Protein AF-A0A842UI16-F1 (afdb_monomer_lite)

pLDDT: mean 78.1, std 12.34, range [39.25, 95.81]

Foldseek 3Di:
DVVVVVVVVVVVVVVVVVVVVVVVVVVVVVVVVVVVLVVQQLVLLQVVFVVVQVVQQVQVVVAAPDKDKDAHDCAGPVRFHWDWDDDQFWIWIGGPVPRDIHIDGHPGRFEDEDADDDDDDAQGWYWYDDPRMIMIHHD

Secondary structure (DSSP, 8-state):
-HHHHHHHHHHHHHHHHHHHHHHHHHHHHHHHHHHHHHHHHHHHHHHHHHHHHHHHHHHHHH-TT-EEEEEPPSSBGGGB--EEEE-SSEEEEEETTTTEEEEEE-S-S-EEE-SS-----TT-EEEEEETTEEEEEE-

Structure (mmCIF, N/CA/C/O backbone):
data_AF-A0A842UI16-F1
#
_entry.id   AF-A0A842UI16-F1
#
loop_
_atom_site.group_PDB
_atom_site.id
_atom_site.type_symbol
_atom_site.label_atom_id
_atom_site.label_alt_id
_atom_site.label_comp_id
_atom_site.label_asym_id
_atom_site.label_entity_id
_atom_site.label_seq_id
_atom_site.pdbx_PDB_ins_code
_atom_site.Cartn_x
_atom_site.Cartn_y
_atom_site.Cartn_z
_atom_site.occupancy
_atom_site.B_iso_or_equiv
_atom_site.auth_seq_id
_atom_site.auth_comp_id
_atom_site.auth_asym_id
_atom_site.auth_atom_id
_atom_site.pdbx_PDB_model_num
ATOM 1 N N . MET A 1 1 ? -33.325 -3.379 60.510 1.00 57.44 1 MET A N 1
ATOM 2 C CA . MET A 1 1 ? -33.848 -3.012 59.174 1.00 57.44 1 MET A CA 1
ATOM 3 C C . MET A 1 1 ? -33.033 -1.901 58.505 1.00 57.44 1 MET A C 1
ATOM 5 O O . MET A 1 1 ? -32.579 -2.130 57.396 1.00 57.44 1 MET A O 1
ATOM 9 N N . LEU A 1 2 ? -32.716 -0.786 59.182 1.00 62.62 2 LEU A N 1
ATOM 10 C CA . LEU A 1 2 ? -31.912 0.329 58.626 1.00 62.62 2 LEU A CA 1
ATOM 11 C C . LEU A 1 2 ? -30.548 -0.051 57.998 1.00 62.62 2 LEU A C 1
ATOM 13 O O . LEU A 1 2 ? -30.158 0.523 56.991 1.00 62.62 2 LEU A O 1
ATOM 17 N N . ARG A 1 3 ? -29.829 -1.048 58.540 1.00 69.69 3 ARG A N 1
ATOM 18 C CA . ARG A 1 3 ? -28.520 -1.478 57.999 1.00 69.69 3 ARG A CA 1
ATOM 19 C C . ARG A 1 3 ? -28.604 -2.173 56.631 1.00 69.69 3 ARG A C 1
ATOM 21 O O . ARG A 1 3 ? -27.662 -2.081 55.856 1.00 69.69 3 ARG A O 1
ATOM 28 N N . GLY A 1 4 ? -29.713 -2.860 56.339 1.00 75.00 4 GLY A N 1
ATOM 29 C CA . GLY A 1 4 ? -29.904 -3.557 55.062 1.00 75.00 4 GLY A CA 1
ATOM 30 C C . GLY A 1 4 ? -30.191 -2.589 53.916 1.00 75.00 4 GLY A C 1
ATOM 31 O O . GLY A 1 4 ? -29.657 -2.754 52.829 1.00 75.00 4 GLY A O 1
ATOM 32 N N . GLN A 1 5 ? -30.959 -1.533 54.189 1.00 83.31 5 GLN A N 1
ATOM 33 C CA . GLN A 1 5 ? -31.256 -0.486 53.213 1.00 83.31 5 GLN A CA 1
ATOM 34 C C . GLN A 1 5 ? -29.997 0.302 52.824 1.00 83.31 5 GLN A C 1
ATOM 36 O O . GLN A 1 5 ? -29.738 0.476 51.639 1.00 83.31 5 GLN A O 1
ATOM 41 N N . ALA A 1 6 ? -29.160 0.660 53.804 1.00 80.56 6 ALA A N 1
ATOM 42 C CA . ALA A 1 6 ? -27.885 1.332 53.549 1.00 80.56 6 ALA A CA 1
ATOM 43 C C . ALA A 1 6 ? -26.911 0.474 52.715 1.00 80.56 6 ALA A C 1
ATOM 45 O O . ALA A 1 6 ? -26.198 0.996 51.863 1.00 80.56 6 ALA A O 1
ATOM 46 N N . ALA A 1 7 ? -26.890 -0.848 52.929 1.00 83.94 7 ALA A N 1
ATOM 47 C CA . ALA A 1 7 ? -26.075 -1.759 52.127 1.00 83.94 7 ALA A CA 1
ATOM 48 C C . ALA A 1 7 ? -26.576 -1.853 50.675 1.00 83.94 7 ALA A C 1
ATOM 50 O O . ALA A 1 7 ? -25.770 -1.841 49.748 1.00 83.94 7 ALA A O 1
ATOM 51 N N . VAL A 1 8 ? -27.897 -1.903 50.470 1.00 88.38 8 VAL A N 1
ATOM 52 C CA . VAL A 1 8 ? -28.503 -1.928 49.128 1.00 88.38 8 VAL A CA 1
ATOM 53 C C . VAL A 1 8 ? -28.248 -0.618 48.377 1.00 88.38 8 VAL A C 1
ATOM 55 O O . VAL A 1 8 ? -27.903 -0.666 47.199 1.00 88.38 8 VAL A O 1
ATOM 58 N N . GLU A 1 9 ? -28.341 0.533 49.048 1.00 87.38 9 GLU A N 1
ATOM 59 C CA . GLU A 1 9 ? -27.975 1.835 48.470 1.00 87.38 9 GLU A CA 1
ATOM 60 C C . GLU A 1 9 ? -26.497 1.902 48.086 1.00 87.38 9 GLU A C 1
ATOM 62 O O . GLU A 1 9 ? -26.167 2.373 47.004 1.00 87.38 9 GLU A O 1
ATOM 67 N N . TYR A 1 10 ? -25.595 1.381 48.919 1.00 89.38 10 TYR A N 1
ATOM 68 C CA . TYR A 1 10 ? -24.171 1.357 48.577 1.00 89.38 10 TYR A CA 1
ATOM 69 C C . TYR A 1 10 ? -23.876 0.477 47.361 1.00 89.38 10 TYR A C 1
ATOM 71 O O . TYR A 1 10 ? -23.101 0.867 46.485 1.00 89.38 10 TYR A O 1
ATOM 79 N N . VAL A 1 11 ? -24.497 -0.704 47.289 1.00 91.94 11 VAL A N 1
ATOM 80 C CA . VAL A 1 11 ? -24.319 -1.631 46.163 1.00 91.94 11 VAL A CA 1
ATOM 81 C C . VAL A 1 11 ? -24.902 -1.046 44.875 1.00 91.94 11 VAL A C 1
ATOM 83 O O . VAL A 1 11 ? -24.279 -1.171 43.817 1.00 91.94 11 VAL A O 1
ATOM 86 N N . SER A 1 12 ? -26.053 -0.371 44.937 1.00 89.88 12 SER A N 1
ATOM 87 C CA . SER A 1 12 ? -26.638 0.277 43.759 1.00 89.88 12 SER A CA 1
ATOM 88 C C . SER A 1 12 ? -25.771 1.437 43.260 1.00 89.88 12 SER A C 1
ATOM 90 O O . SER A 1 12 ? -25.525 1.532 42.058 1.00 89.88 12 SER A O 1
ATOM 92 N N . LEU A 1 13 ? -25.213 2.247 44.163 1.00 93.25 13 LEU A N 1
ATOM 93 C CA . LEU A 1 13 ? -24.321 3.361 43.820 1.00 93.25 13 LEU A CA 1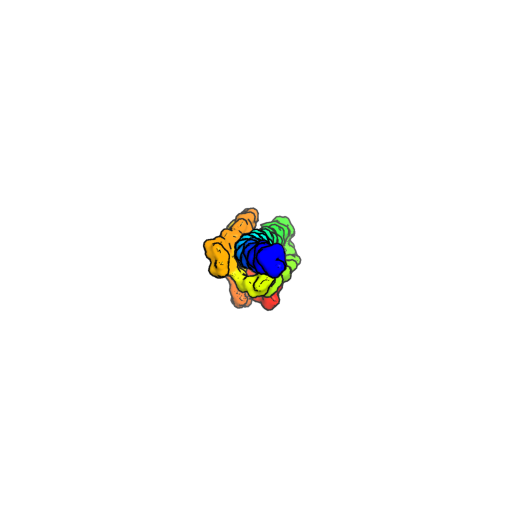
ATOM 94 C C . LEU A 1 13 ? -23.011 2.873 43.181 1.00 93.25 13 LEU A C 1
ATOM 96 O O . LEU A 1 13 ? -22.592 3.396 42.146 1.00 93.25 13 LEU A O 1
ATOM 100 N N . LEU A 1 14 ? -22.411 1.813 43.735 1.00 93.19 14 LEU A N 1
ATOM 101 C CA . LEU A 1 14 ? -21.253 1.130 43.143 1.00 93.19 14 LEU A CA 1
ATOM 102 C C . LEU A 1 14 ? -21.559 0.567 41.751 1.00 93.19 14 LEU A C 1
ATOM 104 O O . LEU A 1 14 ? -20.744 0.709 40.841 1.00 93.19 14 LEU A O 1
ATOM 108 N N . SER A 1 15 ? -22.735 -0.036 41.569 1.00 92.62 15 SER A N 1
ATOM 109 C CA . SER A 1 15 ? -23.147 -0.597 40.276 1.00 92.62 15 SER A CA 1
ATOM 110 C C . SER A 1 15 ? -23.284 0.496 39.215 1.00 92.62 15 SER A C 1
ATOM 112 O O . SER A 1 15 ? -22.802 0.336 38.096 1.00 92.62 15 SER A O 1
ATOM 114 N N . VAL A 1 16 ? -23.881 1.637 39.572 1.00 95.00 16 VAL A N 1
ATOM 115 C CA . VAL A 1 16 ? -24.006 2.788 38.667 1.00 95.00 16 VAL A CA 1
ATOM 116 C C . VAL A 1 16 ? -22.631 3.345 38.297 1.00 95.00 16 VAL A C 1
ATOM 118 O O . VAL A 1 16 ? -22.364 3.567 37.117 1.00 95.00 16 VAL A O 1
ATOM 121 N N . LEU A 1 17 ? -21.733 3.514 39.272 1.00 95.62 17 LEU A N 1
ATOM 122 C CA . LEU A 1 17 ? -20.361 3.968 39.017 1.00 95.62 17 LEU A CA 1
ATOM 123 C C . LEU A 1 17 ? -19.606 3.025 38.075 1.00 95.62 17 LEU A C 1
ATOM 125 O O . LEU A 1 17 ? -18.926 3.492 37.160 1.00 95.62 17 LEU A O 1
ATOM 129 N N . LEU A 1 18 ? -19.758 1.712 38.256 1.00 95.50 18 LEU A N 1
ATOM 130 C CA . LEU A 1 18 ? -19.135 0.715 37.390 1.00 95.50 18 LEU A CA 1
ATOM 131 C C . LEU A 1 18 ? -19.668 0.799 35.953 1.00 95.50 18 LEU A C 1
ATOM 133 O O . LEU A 1 18 ? -18.886 0.752 35.006 1.00 95.50 18 LEU A O 1
ATOM 137 N N . VAL A 1 19 ? -20.983 0.961 35.779 1.00 95.81 19 VAL A N 1
ATOM 138 C CA . VAL A 1 19 ? -21.596 1.112 34.450 1.00 95.81 19 VAL A CA 1
ATOM 139 C C . VAL A 1 19 ? -21.078 2.370 33.758 1.00 95.81 19 VAL A C 1
ATOM 141 O O . VAL A 1 19 ? -20.669 2.299 32.601 1.00 95.81 19 VAL A O 1
ATOM 144 N N . VAL A 1 20 ? -21.028 3.502 34.466 1.00 94.81 20 VAL A N 1
ATOM 145 C CA . VAL A 1 20 ? -20.472 4.749 33.921 1.00 94.81 20 VAL A CA 1
ATOM 146 C C . VAL A 1 20 ? -19.014 4.546 33.510 1.00 94.81 20 VAL A C 1
ATOM 148 O O . VAL A 1 20 ? -18.644 4.878 32.384 1.00 94.81 20 VAL A O 1
ATOM 151 N N . PHE A 1 21 ? -18.199 3.935 34.371 1.00 95.81 21 PHE A N 1
ATOM 152 C CA . PHE A 1 21 ? -16.799 3.646 34.069 1.00 95.81 21 PHE A CA 1
ATOM 153 C C . PHE A 1 21 ? -16.634 2.763 32.823 1.00 95.81 21 PHE A C 1
ATOM 155 O O . PHE A 1 21 ? -15.819 3.077 31.957 1.00 95.81 21 PHE A O 1
ATOM 162 N N . LEU A 1 22 ? -17.431 1.699 32.689 1.00 95.44 22 LEU A N 1
ATOM 163 C CA . LEU A 1 22 ? -17.383 0.806 31.528 1.00 95.44 22 LEU A CA 1
ATOM 164 C C . LEU A 1 22 ? -17.770 1.518 30.230 1.00 95.44 22 LEU A C 1
ATOM 166 O O . LEU A 1 22 ? -17.128 1.296 29.204 1.00 95.44 22 LEU A O 1
ATOM 170 N N . VAL A 1 23 ? -18.778 2.393 30.270 1.00 94.25 23 VAL A N 1
ATOM 171 C CA . VAL A 1 23 ? -19.171 3.195 29.103 1.00 94.25 23 VAL A CA 1
ATOM 172 C C . VAL A 1 23 ? -18.026 4.117 28.683 1.00 94.25 23 VAL A C 1
ATOM 174 O O . VAL A 1 23 ? -17.654 4.128 27.511 1.00 94.25 23 VAL A O 1
ATOM 177 N N . PHE A 1 24 ? -17.415 4.838 29.628 1.00 93.00 24 PHE A N 1
ATOM 178 C CA . PHE A 1 24 ? -16.263 5.697 29.333 1.00 93.00 24 PHE A CA 1
ATOM 179 C C . PHE A 1 24 ? -15.071 4.907 28.786 1.00 93.00 24 PHE A C 1
ATOM 181 O O . PHE A 1 24 ? -14.478 5.305 27.783 1.00 93.00 24 PHE A O 1
ATOM 188 N N . TYR A 1 25 ? -14.749 3.767 29.397 1.00 93.19 25 TYR A N 1
ATOM 189 C CA . TYR A 1 25 ? -13.677 2.891 28.932 1.00 93.19 25 TYR A CA 1
ATOM 190 C C . TYR A 1 25 ? -13.922 2.401 27.501 1.00 93.19 25 TYR A C 1
ATOM 192 O O . TYR A 1 25 ? -13.019 2.445 26.667 1.00 93.19 25 TYR A O 1
ATOM 200 N N . PHE A 1 26 ? -15.150 1.984 27.188 1.00 92.62 26 PHE A N 1
ATOM 201 C CA . PHE A 1 26 ? -15.507 1.513 25.854 1.00 92.62 26 PHE A CA 1
ATOM 202 C C . PHE A 1 26 ? -15.383 2.615 24.793 1.00 92.62 26 PHE A C 1
ATOM 204 O O . PHE A 1 26 ? -14.868 2.361 23.703 1.00 92.62 26 PHE A O 1
ATOM 211 N N . LEU A 1 27 ? -15.791 3.846 25.116 1.00 89.31 27 LEU A N 1
ATOM 212 C CA . LEU A 1 27 ? -15.640 4.993 24.215 1.00 89.31 27 LEU A CA 1
ATOM 213 C C . LEU A 1 27 ? -14.163 5.308 23.928 1.00 89.31 27 LEU A C 1
ATOM 215 O O . LEU A 1 27 ? -13.804 5.515 22.769 1.00 89.31 27 LEU A O 1
ATOM 219 N N . LEU A 1 28 ? -13.304 5.280 24.953 1.00 87.75 28 LEU A N 1
ATOM 220 C CA . LEU A 1 28 ? -11.857 5.487 24.795 1.00 87.75 28 LEU A CA 1
ATOM 221 C C . LEU A 1 28 ? -11.187 4.346 24.015 1.00 87.75 28 LEU A C 1
ATOM 223 O O . LEU A 1 28 ? -10.333 4.578 23.161 1.00 87.75 28 LEU A O 1
ATOM 227 N N . ALA A 1 29 ? -11.585 3.098 24.260 1.00 85.12 29 ALA A N 1
ATOM 228 C CA . ALA A 1 29 ? -11.053 1.960 23.516 1.00 85.12 29 ALA A CA 1
ATOM 229 C C . ALA A 1 29 ? -11.383 2.060 22.014 1.00 85.12 29 ALA A C 1
ATOM 231 O O . ALA A 1 29 ? -10.533 1.758 21.172 1.00 85.12 29 ALA A O 1
ATOM 232 N N . GLN A 1 30 ? -12.585 2.534 21.662 1.00 81.12 30 GLN A N 1
ATOM 233 C CA . GLN A 1 30 ? -12.965 2.736 20.262 1.00 81.12 30 GLN A CA 1
ATOM 234 C C . GLN A 1 30 ? -12.153 3.830 19.563 1.00 81.12 30 GLN A C 1
ATOM 236 O O . GLN A 1 30 ? -11.838 3.668 18.380 1.00 81.12 30 GLN A O 1
ATOM 241 N N . SER A 1 31 ? -11.820 4.934 20.242 1.00 75.19 31 SER A N 1
ATOM 242 C CA . SER A 1 31 ? -11.004 5.987 19.623 1.00 75.19 31 SER A CA 1
ATOM 243 C C . SER A 1 31 ? -9.604 5.471 19.296 1.00 75.19 31 SER A C 1
ATOM 245 O O . SER A 1 31 ? -9.156 5.613 18.159 1.00 75.19 31 SER A O 1
ATOM 247 N N . HIS A 1 32 ? -8.971 4.755 20.229 1.00 72.44 32 HIS A N 1
ATOM 248 C CA . HIS A 1 32 ? -7.635 4.195 20.013 1.00 72.44 32 HIS A CA 1
ATOM 249 C C . HIS A 1 32 ? -7.590 3.118 18.922 1.00 72.44 32 HIS A C 1
ATOM 251 O O . HIS A 1 32 ? -6.621 3.044 18.170 1.00 72.44 32 HIS A O 1
ATOM 257 N N . GLN A 1 33 ? -8.637 2.299 18.778 1.00 74.25 33 GLN A N 1
ATOM 258 C CA . GLN A 1 33 ? -8.691 1.311 17.693 1.00 74.25 33 GLN A CA 1
ATOM 259 C C . GLN A 1 33 ? -8.768 1.955 16.306 1.00 74.25 33 GLN A C 1
ATOM 261 O O . GLN A 1 33 ? -8.173 1.439 15.356 1.00 74.25 33 GLN A O 1
ATOM 266 N N . LYS A 1 34 ? -9.489 3.075 16.174 1.00 72.12 34 LYS A N 1
ATOM 267 C CA . LYS A 1 34 ? -9.570 3.810 14.905 1.00 72.12 34 LYS A CA 1
ATOM 268 C C . LYS A 1 34 ? -8.222 4.417 14.530 1.00 72.12 34 LYS A C 1
ATOM 270 O O . LYS A 1 34 ? -7.808 4.262 13.387 1.00 72.12 34 LYS A O 1
ATOM 275 N N . GLU A 1 35 ? -7.539 5.038 15.487 1.00 73.56 35 GLU A N 1
ATOM 276 C CA . GLU A 1 35 ? -6.202 5.614 15.287 1.00 73.56 35 GLU A CA 1
ATOM 277 C C . GLU A 1 35 ? -5.185 4.538 14.888 1.00 73.56 35 GLU A C 1
ATOM 279 O O . GLU A 1 35 ? -4.557 4.641 13.837 1.00 73.56 35 GLU A O 1
ATOM 284 N N . ALA A 1 36 ? -5.118 3.434 15.638 1.00 76.31 36 ALA A N 1
ATOM 285 C CA . ALA A 1 36 ? -4.206 2.334 15.327 1.00 76.31 36 ALA A CA 1
ATOM 286 C C . ALA A 1 36 ? -4.476 1.717 13.942 1.00 76.31 36 ALA A C 1
ATOM 288 O O . ALA A 1 36 ? -3.547 1.354 13.221 1.00 76.31 36 ALA A O 1
ATOM 289 N N . SER A 1 37 ? -5.747 1.614 13.540 1.00 76.88 37 SER A N 1
ATOM 290 C CA . SER A 1 37 ? -6.107 1.111 12.208 1.00 76.88 37 SER A CA 1
ATOM 291 C C . SER A 1 37 ? -5.644 2.057 11.099 1.00 76.88 37 SER A C 1
ATOM 293 O O . SER A 1 37 ? -5.153 1.597 10.070 1.00 76.88 37 SER A O 1
ATOM 295 N N . GLN A 1 38 ? -5.754 3.370 11.313 1.00 79.25 38 GLN A N 1
ATOM 296 C CA . GLN A 1 38 ? -5.283 4.375 10.360 1.00 79.25 38 GLN A CA 1
ATOM 297 C C . GLN A 1 38 ? -3.762 4.338 10.196 1.00 79.25 38 GLN A C 1
ATOM 299 O O . GLN A 1 38 ? -3.278 4.385 9.065 1.00 79.25 38 GLN A O 1
ATOM 304 N N . ASP A 1 39 ? -3.012 4.172 11.284 1.00 82.19 39 ASP A N 1
ATOM 305 C CA . ASP A 1 39 ? -1.551 4.047 11.227 1.00 82.19 39 ASP A CA 1
ATOM 306 C C . ASP A 1 39 ? -1.113 2.804 10.438 1.00 82.19 39 ASP A C 1
ATOM 308 O O . ASP A 1 39 ? -0.173 2.853 9.640 1.00 82.19 39 ASP A O 1
ATOM 312 N N . ILE A 1 40 ? -1.839 1.693 10.585 1.00 85.19 40 ILE A N 1
ATOM 313 C CA . ILE A 1 40 ? -1.594 0.479 9.795 1.00 85.19 40 ILE A CA 1
ATOM 314 C C . ILE A 1 40 ? -1.845 0.737 8.303 1.00 85.19 40 ILE A C 1
ATOM 316 O O . ILE A 1 40 ? -1.074 0.265 7.459 1.00 85.19 40 ILE A O 1
ATOM 320 N N . TRP A 1 41 ? -2.893 1.490 7.953 1.00 83.75 41 TRP A N 1
ATOM 321 C CA . TRP A 1 41 ? -3.174 1.856 6.560 1.00 83.75 41 TRP A CA 1
ATOM 322 C C . TRP A 1 41 ? -2.075 2.735 5.976 1.00 83.75 41 TRP A C 1
ATOM 324 O O . TRP A 1 41 ? -1.642 2.483 4.855 1.00 83.75 41 TRP A O 1
ATOM 334 N N . VAL A 1 42 ? -1.590 3.709 6.748 1.00 84.62 42 VAL A N 1
ATOM 335 C CA . VAL A 1 42 ? -0.474 4.590 6.375 1.00 84.62 42 VAL A CA 1
ATOM 336 C C . VAL A 1 42 ? 0.778 3.776 6.065 1.00 84.62 42 VAL A C 1
ATOM 338 O O . VAL A 1 42 ? 1.379 3.936 5.002 1.00 84.62 42 VAL A O 1
ATOM 341 N N . LEU A 1 43 ? 1.164 2.880 6.976 1.00 88.06 43 LEU A N 1
ATOM 342 C CA . LEU A 1 43 ? 2.360 2.056 6.813 1.00 88.06 43 LEU A CA 1
ATOM 343 C C . LEU A 1 43 ? 2.242 1.124 5.605 1.00 88.06 43 LEU A C 1
ATOM 345 O O . LEU A 1 43 ? 3.191 1.009 4.834 1.00 88.06 43 LEU A O 1
ATOM 349 N N . SER A 1 44 ? 1.067 0.524 5.408 1.00 87.69 44 SER A N 1
ATOM 350 C CA . SER A 1 44 ? 0.807 -0.380 4.282 1.00 87.69 44 SER A CA 1
ATOM 351 C C . SER A 1 44 ? 0.788 0.358 2.939 1.00 87.69 44 SER A C 1
ATOM 353 O O . SER A 1 44 ? 1.364 -0.106 1.961 1.00 87.69 44 SER A O 1
ATOM 355 N N . ALA A 1 45 ? 0.152 1.530 2.870 1.00 85.31 45 ALA A N 1
ATOM 356 C CA . ALA A 1 45 ? 0.131 2.341 1.654 1.00 85.31 45 ALA A CA 1
ATOM 357 C C . ALA A 1 45 ? 1.542 2.821 1.284 1.00 85.31 45 ALA A C 1
ATOM 359 O O . ALA A 1 45 ? 1.941 2.756 0.120 1.00 85.31 45 ALA A O 1
ATOM 360 N N . ARG A 1 46 ? 2.328 3.232 2.286 1.00 89.19 46 ARG A N 1
ATOM 361 C CA . ARG A 1 46 ? 3.725 3.626 2.098 1.00 89.19 46 ARG A CA 1
ATOM 362 C C . ARG A 1 46 ? 4.606 2.458 1.657 1.00 89.19 46 ARG A C 1
ATOM 364 O O . ARG A 1 46 ? 5.443 2.655 0.781 1.00 89.19 46 ARG A O 1
ATOM 371 N N . SER A 1 47 ? 4.430 1.266 2.231 1.00 89.81 47 SER A N 1
ATOM 372 C CA . SER A 1 47 ? 5.210 0.091 1.826 1.00 89.81 47 SER A CA 1
ATOM 373 C C . SER A 1 47 ? 4.920 -0.297 0.379 1.00 89.81 47 SER A C 1
ATOM 375 O O . SER A 1 47 ? 5.855 -0.598 -0.348 1.00 89.81 47 SER A O 1
ATOM 377 N N . ILE A 1 48 ? 3.659 -0.207 -0.059 1.00 87.44 48 ILE A N 1
ATOM 378 C CA . ILE A 1 48 ? 3.277 -0.448 -1.459 1.00 87.44 48 ILE A CA 1
ATOM 379 C C . ILE A 1 48 ? 3.941 0.576 -2.388 1.00 87.44 48 ILE A C 1
ATOM 381 O O . ILE A 1 48 ? 4.533 0.187 -3.391 1.00 87.44 48 ILE A O 1
ATOM 385 N N . ALA A 1 49 ? 3.882 1.872 -2.056 1.00 86.06 49 ALA A N 1
ATOM 386 C CA . ALA A 1 49 ? 4.513 2.919 -2.867 1.00 86.06 49 ALA A CA 1
ATOM 387 C C . ALA A 1 49 ? 6.025 2.681 -3.028 1.00 86.06 49 ALA A C 1
ATOM 389 O O . ALA A 1 49 ? 6.560 2.778 -4.132 1.00 86.06 49 ALA A O 1
ATOM 390 N N . MET A 1 50 ? 6.689 2.328 -1.924 1.00 89.88 50 MET A N 1
ATOM 391 C CA . MET A 1 50 ? 8.119 2.034 -1.880 1.00 89.88 50 MET A CA 1
ATOM 392 C C . MET A 1 50 ? 8.467 0.772 -2.671 1.00 89.88 50 MET A C 1
ATOM 394 O O . MET A 1 50 ? 9.366 0.815 -3.498 1.00 89.88 50 MET A O 1
ATOM 398 N N . GLU A 1 51 ? 7.735 -0.327 -2.489 1.00 88.88 51 GLU A N 1
ATOM 399 C CA . GLU A 1 51 ? 8.005 -1.593 -3.183 1.00 88.88 51 GLU A CA 1
ATOM 400 C C . GLU A 1 51 ? 7.847 -1.459 -4.705 1.00 88.88 51 GLU A C 1
ATOM 402 O O . GLU A 1 51 ? 8.678 -1.955 -5.473 1.00 88.88 51 GLU A O 1
ATOM 407 N N . VAL A 1 52 ? 6.807 -0.747 -5.154 1.00 86.12 52 VAL A N 1
ATOM 408 C CA . VAL A 1 52 ? 6.602 -0.458 -6.579 1.00 86.12 52 VAL A CA 1
ATOM 409 C C . VAL A 1 52 ? 7.728 0.435 -7.104 1.00 86.12 52 VAL A C 1
ATOM 411 O O . VAL A 1 52 ? 8.334 0.104 -8.122 1.00 86.12 52 VAL A O 1
ATOM 414 N N . GLY A 1 53 ? 8.055 1.519 -6.396 1.00 85.94 53 GLY A N 1
ATOM 415 C CA . GLY A 1 53 ? 9.116 2.445 -6.793 1.00 85.94 53 GLY A CA 1
ATOM 416 C C . GLY A 1 53 ? 10.504 1.802 -6.845 1.00 85.94 53 GLY A C 1
ATOM 417 O O . GLY A 1 53 ? 11.209 1.946 -7.838 1.00 85.94 53 GLY A O 1
ATOM 418 N N . GLU A 1 54 ? 10.877 1.019 -5.834 1.00 89.81 54 GLU A N 1
ATOM 419 C CA . GLU A 1 54 ? 12.144 0.278 -5.801 1.00 89.81 54 GLU A CA 1
ATOM 420 C C . GLU A 1 54 ? 12.227 -0.779 -6.904 1.00 89.81 54 GLU A C 1
ATOM 422 O O . GLU A 1 54 ? 13.302 -1.057 -7.432 1.00 89.81 54 GLU A O 1
ATOM 427 N N . THR A 1 55 ? 11.107 -1.403 -7.269 1.00 87.44 55 THR A N 1
ATOM 428 C CA . THR A 1 55 ? 11.085 -2.356 -8.386 1.00 87.44 55 THR A CA 1
ATOM 429 C C . THR A 1 55 ? 11.295 -1.639 -9.716 1.00 87.44 55 THR A C 1
ATOM 431 O O . THR A 1 55 ? 12.069 -2.120 -10.542 1.00 87.44 55 THR A O 1
ATOM 434 N N . ILE A 1 56 ? 10.691 -0.462 -9.891 1.00 84.81 56 ILE A N 1
ATOM 435 C CA . ILE A 1 56 ? 10.931 0.399 -11.053 1.00 84.81 56 ILE A CA 1
ATOM 436 C C . ILE A 1 56 ? 12.406 0.812 -11.125 1.00 84.81 56 ILE A C 1
ATOM 438 O O . ILE A 1 56 ? 13.044 0.613 -12.160 1.00 84.81 56 ILE A O 1
ATOM 442 N N . ASP A 1 57 ? 12.978 1.291 -10.020 1.00 86.56 57 ASP A N 1
ATOM 443 C CA . ASP A 1 57 ? 14.388 1.683 -9.964 1.00 86.56 57 ASP A CA 1
ATOM 444 C C . ASP A 1 57 ? 15.321 0.487 -10.240 1.00 86.56 57 ASP A C 1
ATOM 446 O O . ASP A 1 57 ? 16.301 0.619 -10.973 1.00 86.56 57 ASP A O 1
ATOM 450 N N . ARG A 1 58 ? 15.002 -0.715 -9.739 1.00 87.19 58 ARG A N 1
ATOM 451 C CA . ARG A 1 58 ? 15.777 -1.937 -10.025 1.00 87.19 58 ARG A CA 1
ATOM 452 C C . ARG A 1 58 ? 15.742 -2.329 -11.497 1.00 87.19 58 ARG A C 1
ATOM 454 O O . ARG A 1 58 ? 16.781 -2.709 -12.032 1.00 87.19 58 ARG A O 1
ATOM 461 N N . VAL A 1 59 ? 14.580 -2.255 -12.149 1.00 85.19 59 VAL A N 1
ATOM 462 C CA . VAL A 1 59 ? 14.479 -2.537 -13.590 1.00 85.19 59 VAL A CA 1
ATOM 463 C C . VAL A 1 59 ? 15.258 -1.495 -14.390 1.00 85.19 59 VAL A C 1
ATOM 465 O O . VAL A 1 59 ? 16.011 -1.871 -15.285 1.00 85.19 59 VAL A O 1
ATOM 468 N N . HIS A 1 60 ? 15.163 -0.217 -14.014 1.00 81.69 60 HIS A N 1
ATOM 469 C CA . HIS A 1 60 ? 15.929 0.859 -14.640 1.00 81.69 60 HIS A CA 1
ATOM 470 C C . HIS A 1 60 ? 17.449 0.650 -14.525 1.00 81.69 60 HIS A C 1
ATOM 472 O O . HIS A 1 60 ? 18.157 0.756 -15.522 1.00 81.69 60 HIS A O 1
ATOM 478 N N . VAL A 1 61 ? 17.952 0.304 -13.334 1.00 86.12 61 VAL A N 1
ATOM 479 C CA . VAL A 1 61 ? 19.387 0.049 -13.104 1.00 86.12 61 VAL A CA 1
ATOM 480 C C . VAL A 1 61 ? 19.871 -1.213 -13.826 1.00 86.12 61 VAL A C 1
ATOM 482 O O . VAL A 1 61 ? 21.016 -1.261 -14.270 1.00 86.12 61 VAL A O 1
ATOM 485 N N . ALA A 1 62 ? 19.023 -2.238 -13.943 1.00 86.06 62 ALA A N 1
ATOM 486 C CA . ALA A 1 62 ? 19.361 -3.476 -14.644 1.00 86.06 62 ALA A CA 1
ATOM 487 C C . ALA A 1 62 ? 19.445 -3.302 -16.173 1.00 86.06 62 ALA A C 1
ATOM 489 O O . ALA A 1 62 ? 20.215 -4.020 -16.812 1.00 86.06 62 ALA A O 1
ATOM 490 N N . GLY A 1 63 ? 18.697 -2.350 -16.741 1.00 76.81 63 GLY A N 1
ATOM 491 C CA . GLY A 1 63 ? 18.737 -2.001 -18.162 1.00 76.81 63 GLY A CA 1
ATOM 492 C C . GLY A 1 63 ? 18.007 -2.987 -19.082 1.00 76.81 63 GLY A C 1
ATOM 493 O O . GLY A 1 63 ? 17.098 -3.712 -18.667 1.00 76.81 63 GLY A O 1
ATOM 494 N N . ASP A 1 64 ? 18.401 -2.981 -20.357 1.00 77.25 64 ASP A N 1
ATOM 495 C CA . ASP A 1 64 ? 17.718 -3.665 -21.460 1.00 77.25 64 ASP A CA 1
ATOM 496 C C . ASP A 1 64 ? 17.460 -5.156 -21.212 1.00 77.25 64 ASP A C 1
ATOM 498 O O . ASP A 1 64 ? 18.346 -5.926 -20.839 1.00 77.25 64 ASP A O 1
ATOM 502 N N . GLY A 1 65 ? 16.216 -5.579 -21.459 1.00 74.12 65 GLY A N 1
ATOM 503 C CA . GLY A 1 65 ? 15.779 -6.968 -21.291 1.00 74.12 65 GLY A CA 1
ATOM 504 C C . GLY A 1 65 ? 15.429 -7.356 -19.851 1.00 74.12 65 GLY A C 1
ATOM 505 O O . GLY A 1 65 ? 14.966 -8.477 -19.626 1.00 74.12 65 GLY A O 1
ATOM 506 N N . SER A 1 66 ? 15.594 -6.448 -18.883 1.00 82.69 66 SER A N 1
ATOM 507 C CA . SER A 1 66 ? 15.135 -6.656 -17.512 1.00 82.69 66 SER A CA 1
ATOM 508 C C . SER A 1 66 ? 13.611 -6.551 -17.413 1.00 82.69 66 SER A C 1
ATOM 510 O O . SER A 1 66 ? 12.986 -5.619 -17.926 1.00 82.69 66 SER A O 1
ATOM 512 N N . ASN A 1 67 ? 13.014 -7.520 -16.723 1.00 83.38 67 ASN A N 1
ATOM 513 C CA . ASN A 1 67 ? 11.589 -7.563 -16.427 1.00 83.38 67 ASN A CA 1
ATOM 514 C C . ASN A 1 67 ? 11.394 -8.007 -14.978 1.00 83.38 67 ASN A C 1
ATOM 516 O O . ASN A 1 67 ? 11.940 -9.032 -14.556 1.00 83.38 67 ASN A O 1
ATOM 520 N N . GLN A 1 68 ? 10.609 -7.245 -14.225 1.00 87.44 68 GLN A N 1
ATOM 521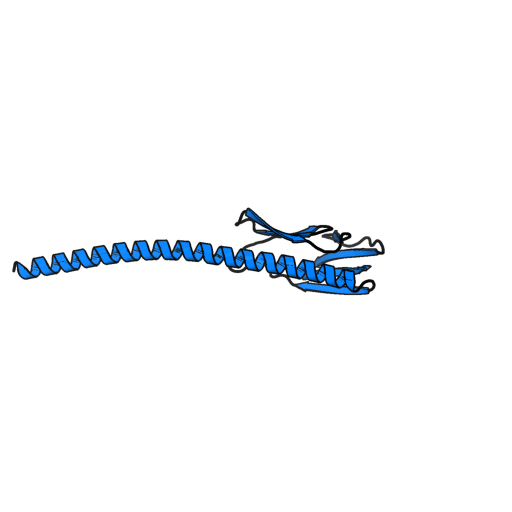 C CA . GLN A 1 68 ? 10.162 -7.632 -12.894 1.00 87.44 68 GLN A CA 1
ATOM 522 C C . GLN A 1 68 ? 8.673 -7.358 -12.729 1.00 87.44 68 GLN A C 1
ATOM 524 O O . GLN A 1 68 ? 8.087 -6.489 -13.370 1.00 87.44 68 GLN A O 1
ATOM 529 N N . SER A 1 69 ? 8.061 -8.112 -11.825 1.00 84.56 69 SER A N 1
ATOM 530 C CA . SER A 1 69 ? 6.661 -7.948 -11.467 1.00 84.56 69 SER A CA 1
ATOM 531 C C . SER A 1 69 ? 6.520 -7.797 -9.964 1.00 84.56 69 SER A C 1
ATOM 533 O O . SER A 1 69 ? 7.114 -8.574 -9.213 1.00 84.56 69 SER A O 1
ATOM 535 N N . VAL A 1 70 ? 5.675 -6.866 -9.536 1.00 85.00 70 VAL A N 1
ATOM 536 C CA . VAL A 1 70 ? 5.277 -6.690 -8.137 1.00 85.00 70 VAL A CA 1
ATOM 537 C C . VAL A 1 70 ? 3.784 -6.972 -8.009 1.00 85.00 70 VAL A C 1
ATOM 539 O O . VAL A 1 70 ? 2.974 -6.485 -8.797 1.00 85.00 70 VAL A O 1
ATOM 542 N N . THR A 1 71 ? 3.405 -7.803 -7.039 1.00 82.25 71 THR A N 1
ATOM 543 C CA . THR A 1 71 ? 1.993 -8.108 -6.773 1.00 82.25 71 THR A CA 1
ATOM 544 C C . THR A 1 71 ? 1.534 -7.306 -5.574 1.00 82.25 71 THR A C 1
ATOM 546 O O . THR A 1 71 ? 2.036 -7.502 -4.472 1.00 82.25 71 THR A O 1
ATOM 549 N N . ILE A 1 72 ? 0.559 -6.428 -5.788 1.00 83.44 72 ILE A N 1
ATOM 550 C CA . ILE A 1 72 ? 0.013 -5.572 -4.737 1.00 83.44 72 ILE A CA 1
ATOM 551 C C . ILE A 1 72 ? -1.325 -6.138 -4.233 1.00 83.44 72 ILE A C 1
ATOM 553 O O . ILE A 1 72 ? -2.099 -6.718 -5.004 1.00 83.44 72 ILE A O 1
ATOM 557 N N . PRO A 1 73 ? -1.636 -6.017 -2.930 1.00 82.12 73 PRO A N 1
ATOM 558 C CA . PRO A 1 73 ? -2.869 -6.569 -2.377 1.00 82.12 73 PRO A CA 1
ATOM 559 C C . PRO A 1 73 ? -4.085 -5.834 -2.947 1.00 82.12 73 PRO A C 1
ATOM 561 O O . PRO A 1 73 ? -4.062 -4.625 -3.090 1.00 82.12 73 PRO A O 1
ATOM 564 N N . ARG A 1 74 ? -5.212 -6.501 -3.216 1.00 80.31 74 ARG A N 1
ATOM 565 C CA . ARG A 1 74 ? -6.404 -5.800 -3.756 1.00 80.31 74 ARG A CA 1
ATOM 566 C C . ARG A 1 74 ? -7.000 -4.751 -2.805 1.00 80.31 74 ARG A C 1
ATOM 568 O O . ARG A 1 74 ? -7.747 -3.884 -3.246 1.00 80.31 74 ARG A O 1
ATOM 575 N N . ARG A 1 75 ? -6.732 -4.869 -1.500 1.00 79.75 75 ARG A N 1
ATOM 576 C CA . ARG A 1 75 ? -7.215 -3.978 -0.434 1.00 79.75 75 ARG A CA 1
ATOM 577 C C . ARG A 1 75 ? -6.151 -3.829 0.647 1.00 79.75 75 ARG A C 1
ATOM 579 O O . ARG A 1 75 ? -5.388 -4.763 0.884 1.00 79.75 75 ARG A O 1
ATOM 586 N N . LEU A 1 76 ? -6.151 -2.689 1.329 1.00 83.00 76 LEU A N 1
ATOM 587 C CA . LEU A 1 76 ? -5.359 -2.483 2.541 1.00 83.00 76 LEU A CA 1
ATOM 588 C C . LEU A 1 76 ? -5.954 -3.278 3.723 1.00 83.00 76 LEU A C 1
ATOM 590 O O . LEU A 1 76 ? -7.117 -3.707 3.656 1.00 83.00 76 LEU A O 1
ATOM 594 N N . PRO A 1 77 ? -5.194 -3.469 4.821 1.00 80.81 77 PRO A N 1
ATOM 595 C CA . PRO A 1 77 ? -5.712 -4.077 6.045 1.00 80.81 77 PRO A CA 1
ATOM 596 C C . PRO A 1 77 ? -7.035 -3.437 6.483 1.00 80.81 77 PRO A C 1
ATOM 598 O O . PRO A 1 77 ? -7.231 -2.238 6.338 1.00 80.81 77 PRO A O 1
ATOM 601 N N . GLY A 1 78 ? -7.987 -4.227 6.978 1.00 77.88 78 GLY A N 1
ATOM 602 C CA . GLY A 1 78 ? -9.334 -3.720 7.283 1.00 77.88 78 GLY A CA 1
ATOM 603 C C . GLY A 1 78 ? -10.239 -3.525 6.057 1.00 77.88 78 GLY A C 1
ATOM 604 O O . GLY A 1 78 ? -11.337 -2.996 6.190 1.00 77.88 78 GLY A O 1
ATOM 605 N N . GLY A 1 79 ? -9.816 -3.980 4.871 1.00 78.06 79 GLY A N 1
ATOM 606 C CA . GLY A 1 79 ? -10.659 -4.020 3.673 1.00 78.06 79 GLY A CA 1
ATOM 607 C C . GLY A 1 79 ? -10.822 -2.670 2.974 1.00 78.06 79 GLY A C 1
ATOM 608 O O . GLY A 1 79 ? -11.779 -2.491 2.221 1.00 78.06 79 GLY A O 1
ATOM 609 N N . VAL A 1 80 ? -9.905 -1.735 3.215 1.00 81.19 80 VAL A N 1
ATOM 610 C CA . VAL A 1 80 ? -9.957 -0.385 2.650 1.00 81.19 80 VAL A CA 1
ATOM 611 C C . VAL A 1 80 ? -9.491 -0.399 1.195 1.00 81.19 80 VAL A C 1
ATOM 613 O O . VAL A 1 80 ? -8.467 -0.996 0.856 1.00 81.19 80 VAL A O 1
ATOM 616 N N . ASN A 1 81 ? -10.263 0.258 0.328 1.00 83.12 81 ASN A N 1
ATOM 617 C CA . ASN A 1 81 ? -9.892 0.455 -1.069 1.00 83.12 81 ASN A CA 1
ATOM 618 C C . ASN A 1 81 ? -8.826 1.548 -1.178 1.00 83.12 81 ASN A C 1
ATOM 620 O O . ASN A 1 81 ? -8.841 2.521 -0.424 1.00 83.12 81 ASN A O 1
ATOM 624 N N . TYR A 1 82 ? -7.934 1.396 -2.144 1.00 83.25 82 TYR A N 1
ATOM 625 C CA . TYR A 1 82 ? -6.874 2.349 -2.423 1.00 83.25 82 TYR A CA 1
ATOM 626 C C . TYR A 1 82 ? -6.578 2.358 -3.924 1.00 83.25 82 TYR A C 1
ATOM 628 O O . TYR A 1 82 ? -6.943 1.419 -4.636 1.00 83.25 82 TYR A O 1
ATOM 636 N N . SER A 1 83 ? -5.919 3.416 -4.380 1.00 82.62 83 SER A N 1
ATOM 637 C CA . SER A 1 83 ? -5.494 3.587 -5.769 1.00 82.62 83 SER A CA 1
ATOM 638 C C . SER A 1 83 ? -3.986 3.778 -5.820 1.00 82.62 83 SER A C 1
ATOM 640 O O . SER A 1 83 ? -3.426 4.451 -4.955 1.00 82.62 83 SER A O 1
ATOM 642 N N . VAL A 1 84 ? -3.336 3.209 -6.833 1.00 82.25 84 VAL A N 1
ATOM 643 C CA . VAL A 1 84 ? -1.906 3.404 -7.104 1.00 82.25 84 VAL A CA 1
ATOM 644 C C . VAL A 1 84 ? -1.771 4.129 -8.431 1.00 82.25 84 VAL A C 1
ATOM 646 O O . VAL A 1 84 ? -2.311 3.677 -9.438 1.00 82.25 84 VAL A O 1
ATOM 649 N N . TYR A 1 85 ? -1.038 5.231 -8.426 1.00 81.94 85 TYR A N 1
ATOM 650 C CA . TYR A 1 85 ? -0.720 6.033 -9.595 1.00 81.94 85 TYR A CA 1
ATOM 651 C C . TYR A 1 85 ? 0.790 6.011 -9.787 1.00 81.94 85 TYR A C 1
ATOM 653 O O . TYR A 1 85 ? 1.545 6.296 -8.859 1.00 81.94 85 TYR A O 1
ATOM 661 N N . VAL A 1 86 ? 1.237 5.658 -10.987 1.00 81.69 86 VAL A N 1
ATOM 662 C CA . VAL A 1 86 ? 2.656 5.668 -11.345 1.00 81.69 86 VAL A CA 1
ATOM 663 C C . VAL A 1 86 ? 2.872 6.825 -12.308 1.00 81.69 86 VAL A C 1
ATOM 665 O O . VAL A 1 86 ? 2.331 6.831 -13.411 1.00 81.69 86 VAL A O 1
ATOM 668 N N . TYR A 1 87 ? 3.634 7.817 -11.866 1.00 79.06 87 TYR A N 1
ATOM 669 C CA . TYR A 1 87 ? 4.060 8.957 -12.669 1.00 79.06 87 TYR A CA 1
ATOM 670 C C . TYR A 1 87 ? 5.506 8.761 -13.119 1.00 79.06 87 TYR A C 1
ATOM 672 O O . TYR A 1 87 ? 6.213 7.900 -12.612 1.00 79.06 87 TYR A O 1
ATOM 680 N N . SER A 1 88 ? 5.985 9.615 -14.020 1.00 70.88 88 SER A N 1
ATOM 681 C CA . SER A 1 88 ? 7.353 9.558 -14.553 1.00 70.88 88 SER A CA 1
ATOM 682 C C . SER A 1 88 ? 8.470 9.610 -13.504 1.00 70.88 88 SER A C 1
ATOM 684 O O . SER A 1 88 ? 9.565 9.141 -13.778 1.00 70.88 88 SER A O 1
ATOM 686 N N . HIS A 1 89 ? 8.208 10.184 -12.327 1.00 76.62 89 HIS A N 1
ATOM 687 C CA . HIS A 1 89 ? 9.206 10.466 -11.286 1.00 76.62 89 HIS A CA 1
ATOM 688 C C . HIS A 1 89 ? 8.752 10.070 -9.870 1.00 76.62 89 HIS A C 1
ATOM 690 O O . HIS A 1 89 ? 9.480 10.273 -8.897 1.00 76.62 89 HIS A O 1
ATOM 696 N N . MET A 1 90 ? 7.532 9.550 -9.716 1.00 79.44 90 MET A N 1
ATOM 697 C CA . MET A 1 90 ? 7.004 9.152 -8.412 1.00 79.44 90 MET A CA 1
ATOM 698 C C . MET A 1 90 ? 5.893 8.108 -8.517 1.00 79.44 90 MET A C 1
ATOM 700 O O . MET A 1 90 ? 5.155 8.065 -9.499 1.00 79.44 90 MET A O 1
ATOM 704 N N . VAL A 1 91 ? 5.744 7.311 -7.465 1.00 83.06 91 VAL A N 1
ATOM 705 C CA . VAL A 1 91 ? 4.586 6.447 -7.229 1.00 83.06 91 VAL A CA 1
ATOM 706 C C . VAL A 1 91 ? 3.745 7.077 -6.131 1.00 83.06 91 VAL A C 1
ATOM 708 O O . VAL A 1 91 ? 4.267 7.433 -5.077 1.00 83.06 91 VAL A O 1
ATOM 711 N N . LEU A 1 92 ? 2.445 7.203 -6.3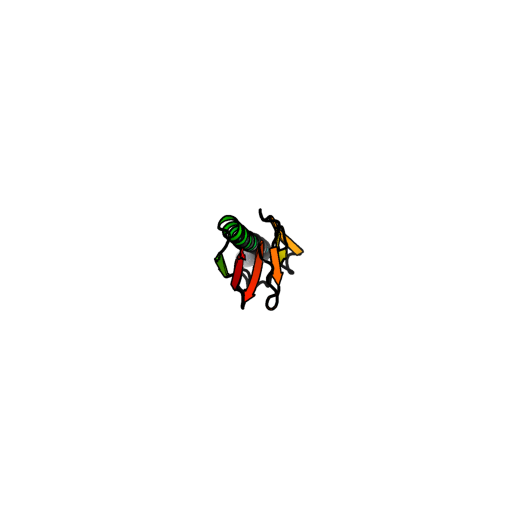70 1.00 83.56 92 LEU A N 1
ATOM 712 C CA . LEU A 1 92 ? 1.491 7.781 -5.437 1.00 83.56 92 LEU A CA 1
ATOM 713 C C . LEU A 1 92 ? 0.428 6.749 -5.081 1.00 83.56 92 LEU A C 1
ATOM 715 O O . LEU A 1 92 ? -0.229 6.186 -5.954 1.00 83.56 92 LEU A O 1
ATOM 719 N N . VAL A 1 93 ? 0.232 6.521 -3.789 1.00 83.81 93 VAL A N 1
ATOM 720 C CA . VAL A 1 93 ? -0.824 5.655 -3.265 1.00 83.81 93 VAL A CA 1
ATOM 721 C C . VAL A 1 93 ? -1.856 6.517 -2.550 1.00 83.81 93 VAL A C 1
ATOM 723 O O . VAL A 1 93 ? -1.551 7.150 -1.542 1.00 83.81 93 VAL A O 1
ATOM 726 N N . SER A 1 94 ? -3.082 6.551 -3.069 1.00 84.88 94 SER A N 1
ATOM 727 C CA . SER A 1 94 ? -4.183 7.342 -2.512 1.00 84.88 94 SER A CA 1
ATOM 728 C C . SER A 1 94 ? -5.177 6.449 -1.777 1.00 84.88 94 SER A C 1
ATOM 730 O O . SER A 1 94 ? -5.621 5.422 -2.301 1.00 84.88 94 SER A O 1
ATOM 732 N N . VAL A 1 95 ? -5.538 6.845 -0.555 1.00 83.12 95 VAL A N 1
ATOM 733 C CA . VAL A 1 95 ? -6.535 6.156 0.275 1.00 83.12 95 VAL A CA 1
ATOM 734 C C . VAL A 1 95 ? -7.735 7.095 0.468 1.00 83.12 95 VAL A C 1
ATOM 736 O O . VAL A 1 95 ? -7.669 7.992 1.315 1.00 83.12 95 VAL A O 1
ATOM 739 N N . PRO A 1 96 ? -8.853 6.907 -0.270 1.00 73.31 96 PRO A N 1
ATOM 740 C CA . PRO A 1 96 ? -9.972 7.858 -0.296 1.00 73.31 96 PRO A CA 1
ATOM 741 C C . PRO A 1 96 ? -10.578 8.155 1.080 1.00 73.31 96 PRO A C 1
ATOM 743 O O . PRO A 1 96 ? -11.000 9.273 1.348 1.00 73.31 96 PRO A O 1
ATOM 746 N N . GLY A 1 97 ? -10.595 7.161 1.973 1.00 67.12 97 GLY A N 1
ATOM 747 C CA . GLY A 1 97 ? -11.131 7.310 3.329 1.00 67.12 97 GLY A CA 1
ATOM 748 C C . GLY A 1 97 ? -10.238 8.099 4.293 1.00 67.12 97 GLY A C 1
ATOM 749 O O . GLY A 1 97 ? -10.687 8.422 5.388 1.00 67.12 97 GLY A O 1
ATOM 750 N N . TYR A 1 98 ? -8.990 8.392 3.915 1.00 68.88 98 TYR A N 1
ATOM 751 C CA . TYR A 1 98 ? -8.005 9.055 4.775 1.00 68.88 98 TYR A CA 1
ATOM 752 C C . TYR A 1 98 ? -7.600 10.447 4.263 1.00 68.88 98 TYR A C 1
ATOM 754 O O . TYR A 1 98 ? -7.075 11.253 5.028 1.00 68.88 98 TYR A O 1
ATOM 762 N N . GLY A 1 99 ? -7.857 10.753 2.984 1.00 63.91 99 GLY A N 1
ATOM 763 C CA . GLY A 1 99 ? -7.579 12.069 2.395 1.00 63.91 99 GLY A CA 1
ATOM 764 C C . GLY A 1 99 ? -6.091 12.427 2.329 1.00 63.91 99 GLY A C 1
ATOM 765 O O . GLY A 1 99 ? -5.757 13.595 2.146 1.00 63.91 99 GLY A O 1
ATOM 766 N N . ARG A 1 100 ? -5.198 11.443 2.502 1.00 70.00 100 ARG A N 1
ATOM 767 C CA . ARG A 1 100 ? -3.758 11.603 2.294 1.00 70.00 100 ARG A CA 1
ATOM 768 C C . ARG A 1 100 ? -3.286 10.733 1.145 1.00 70.00 100 ARG A C 1
ATOM 770 O O . ARG A 1 100 ? -3.755 9.608 0.961 1.00 70.00 100 ARG A O 1
ATOM 777 N N . GLU A 1 101 ? -2.323 11.281 0.427 1.00 77.69 101 GLU A N 1
ATOM 778 C CA . GLU A 1 101 ? -1.600 10.628 -0.649 1.00 77.69 101 GLU A CA 1
ATOM 779 C C . GLU A 1 101 ? -0.206 10.272 -0.134 1.00 77.69 101 GLU A C 1
ATOM 781 O O . GLU A 1 101 ? 0.434 11.056 0.573 1.00 77.69 101 GLU A O 1
ATOM 786 N N . PHE A 1 102 ? 0.232 9.049 -0.415 1.00 81.06 102 PHE A N 1
ATOM 787 C CA . PHE A 1 102 ? 1.532 8.545 0.003 1.00 81.06 102 PHE A CA 1
ATOM 788 C C . PHE A 1 102 ? 2.434 8.462 -1.212 1.00 81.06 102 PHE A C 1
ATOM 790 O O . PHE A 1 102 ? 2.208 7.652 -2.108 1.00 81.06 102 PHE A O 1
ATOM 797 N N . GLU A 1 103 ? 3.447 9.315 -1.224 1.00 80.94 103 GLU A N 1
ATOM 798 C CA . GLU A 1 103 ? 4.351 9.471 -2.352 1.00 80.94 103 GLU A CA 1
ATOM 799 C C . GLU A 1 103 ? 5.683 8.771 -2.089 1.00 80.94 103 GLU A C 1
ATOM 801 O O . GLU A 1 103 ? 6.279 8.890 -1.013 1.00 80.94 103 GLU A O 1
ATOM 806 N N . TRP A 1 104 ? 6.181 8.087 -3.112 1.00 80.12 104 TRP A N 1
ATOM 807 C CA . TRP A 1 104 ? 7.554 7.625 -3.202 1.00 80.12 104 TRP A CA 1
ATOM 808 C C . TRP A 1 104 ? 8.197 8.219 -4.450 1.00 80.12 104 TRP A C 1
ATOM 810 O O . TRP A 1 104 ? 7.703 8.019 -5.558 1.00 80.12 104 TRP A O 1
ATOM 820 N N . LYS A 1 105 ? 9.300 8.949 -4.281 1.00 79.94 105 LYS A N 1
ATOM 821 C CA . LYS A 1 105 ? 10.054 9.512 -5.406 1.00 79.94 105 LYS A CA 1
ATOM 822 C C . LYS A 1 105 ? 10.963 8.440 -5.987 1.00 79.94 105 LYS A C 1
ATOM 824 O O . LYS A 1 105 ? 11.758 7.857 -5.257 1.00 79.94 105 LYS A O 1
ATOM 829 N N . MET A 1 106 ? 10.835 8.211 -7.285 1.00 77.69 106 MET A N 1
ATOM 830 C CA . MET A 1 106 ? 11.681 7.276 -8.022 1.00 77.69 106 MET A CA 1
ATOM 831 C C . MET A 1 106 ? 12.966 7.977 -8.459 1.00 77.69 106 MET A C 1
ATOM 833 O O . MET A 1 106 ? 12.995 9.203 -8.605 1.00 77.69 106 MET A O 1
ATOM 837 N N . GLN A 1 107 ? 14.033 7.209 -8.655 1.00 75.19 107 GLN A N 1
ATOM 838 C CA . GLN A 1 107 ? 15.289 7.745 -9.183 1.00 75.19 107 GLN A CA 1
ATOM 839 C C . GLN A 1 107 ? 15.229 7.933 -10.702 1.00 75.19 107 GLN A C 1
ATOM 841 O O . GLN A 1 107 ? 15.904 8.810 -11.241 1.00 75.19 107 GLN A O 1
ATOM 846 N N . THR A 1 108 ? 14.402 7.139 -11.386 1.00 68.25 108 THR A N 1
ATOM 847 C CA . THR A 1 108 ? 14.169 7.263 -12.828 1.00 68.25 108 THR A CA 1
ATOM 848 C C . THR A 1 108 ? 13.188 8.391 -13.174 1.00 68.25 108 THR A C 1
ATOM 850 O O . THR A 1 108 ? 12.267 8.689 -12.413 1.00 68.25 108 THR A O 1
ATOM 853 N N . SER A 1 109 ? 13.395 9.031 -14.330 1.00 60.75 109 SER A N 1
ATOM 854 C CA . SER A 1 109 ? 12.578 10.141 -14.845 1.00 60.75 109 SER A CA 1
ATOM 855 C C . SER A 1 109 ? 11.776 9.790 -16.107 1.00 60.75 109 SER A C 1
ATOM 857 O O . SER A 1 109 ? 11.051 10.641 -16.627 1.00 60.75 109 SER A O 1
ATOM 859 N N . GLN A 1 110 ? 11.892 8.553 -16.608 1.00 61.78 110 GLN A N 1
ATOM 860 C CA . GLN A 1 110 ? 11.298 8.112 -17.874 1.00 61.78 110 GLN A CA 1
ATOM 861 C C . GLN A 1 110 ? 10.492 6.823 -17.688 1.00 61.78 110 GLN A C 1
ATOM 863 O O . GLN A 1 110 ? 10.937 5.727 -18.025 1.00 61.78 110 GLN A O 1
ATOM 868 N N . VAL A 1 111 ? 9.283 6.981 -17.144 1.00 59.00 111 VAL A N 1
ATOM 869 C CA . VAL A 1 111 ? 8.302 5.900 -16.989 1.00 59.00 111 VAL A CA 1
ATOM 870 C C . VAL A 1 111 ? 7.092 6.175 -17.876 1.00 59.00 111 VAL A C 1
ATOM 872 O O . VAL A 1 111 ? 6.399 7.176 -17.685 1.00 59.00 111 VAL A O 1
ATOM 875 N N . ASN A 1 112 ? 6.832 5.273 -18.820 1.00 63.75 112 ASN A N 1
ATOM 876 C CA . ASN A 1 112 ? 5.644 5.260 -19.664 1.00 63.75 112 ASN A CA 1
ATOM 877 C C . ASN A 1 112 ? 4.616 4.288 -19.058 1.00 63.75 112 ASN A C 1
ATOM 879 O O . ASN A 1 112 ? 4.808 3.071 -19.041 1.00 63.75 112 ASN A O 1
ATOM 883 N N . GLY A 1 113 ? 3.522 4.832 -18.521 1.00 55.22 113 GLY A N 1
ATOM 884 C CA . GLY A 1 113 ? 2.402 4.054 -17.986 1.00 55.22 113 GLY A CA 1
ATOM 885 C C . GLY A 1 113 ? 1.258 3.967 -18.994 1.00 55.22 113 GLY A C 1
ATOM 886 O O . GLY A 1 113 ? 0.806 4.994 -19.496 1.00 55.22 113 GLY A O 1
ATOM 887 N N . SER A 1 114 ? 0.761 2.760 -19.271 1.00 55.56 114 SER A N 1
ATOM 888 C CA . SER A 1 114 ? -0.477 2.561 -20.037 1.00 55.56 114 SER A CA 1
ATOM 889 C C . SER A 1 114 ? -1.385 1.557 -19.330 1.00 55.56 114 SER A C 1
ATOM 891 O O . SER A 1 114 ? -0.943 0.486 -18.916 1.00 55.56 114 SER A O 1
ATOM 893 N N . GLU A 1 115 ? -2.673 1.892 -19.221 1.00 47.00 115 GLU A N 1
ATOM 894 C CA . GLU A 1 115 ? -3.709 0.972 -18.734 1.00 47.00 115 GLU A CA 1
ATOM 895 C C . GLU A 1 115 ? -4.043 -0.124 -19.759 1.00 47.00 115 GLU A C 1
ATOM 897 O O . GLU A 1 115 ? -4.558 -1.170 -19.376 1.00 47.00 115 GLU A O 1
ATOM 902 N N . ASN A 1 116 ? -3.737 0.079 -21.048 1.00 39.62 116 ASN A N 1
ATOM 903 C CA . ASN A 1 116 ? -4.094 -0.834 -22.133 1.00 39.62 116 ASN A CA 1
ATOM 904 C C . ASN A 1 116 ? -3.025 -0.822 -23.246 1.00 39.62 116 ASN A C 1
ATOM 906 O O . ASN A 1 116 ? -2.926 0.143 -23.994 1.00 39.62 116 ASN A O 1
ATOM 910 N N . GLY A 1 117 ? -2.250 -1.905 -23.366 1.00 39.25 117 GLY A N 1
ATOM 911 C CA . GLY A 1 117 ? -1.581 -2.363 -24.599 1.00 39.25 117 GLY A CA 1
ATOM 912 C C . GLY A 1 117 ? -0.865 -1.340 -25.508 1.00 39.25 117 GLY A C 1
ATOM 913 O O . GLY A 1 117 ? -1.467 -0.764 -26.401 1.00 39.25 117 GLY A O 1
ATOM 914 N N . PHE A 1 118 ? 0.452 -1.237 -25.312 1.00 48.12 118 PHE A N 1
ATOM 915 C CA . PHE A 1 118 ? 1.579 -0.937 -26.222 1.00 48.12 118 PHE A CA 1
ATOM 916 C C . PHE A 1 118 ? 1.419 -0.184 -27.571 1.00 48.12 118 PHE A C 1
ATOM 918 O O . PHE A 1 118 ? 0.942 -0.730 -28.565 1.00 48.12 118 PHE A O 1
ATOM 925 N N . GLN A 1 119 ? 2.124 0.955 -27.667 1.00 39.25 119 GLN A N 1
ATOM 926 C CA . GLN A 1 119 ? 3.187 1.180 -28.666 1.00 39.25 119 GLN A CA 1
ATOM 927 C C . GLN A 1 119 ? 4.501 1.408 -27.900 1.00 39.25 119 GLN A C 1
ATOM 929 O O . GLN A 1 119 ? 4.502 2.124 -26.903 1.00 39.25 119 GLN A O 1
ATOM 934 N N . VAL A 1 120 ? 5.585 0.741 -28.305 1.00 49.06 120 VAL A N 1
ATOM 935 C CA . VAL A 1 120 ? 6.857 0.710 -27.565 1.00 49.06 120 VAL A CA 1
ATOM 93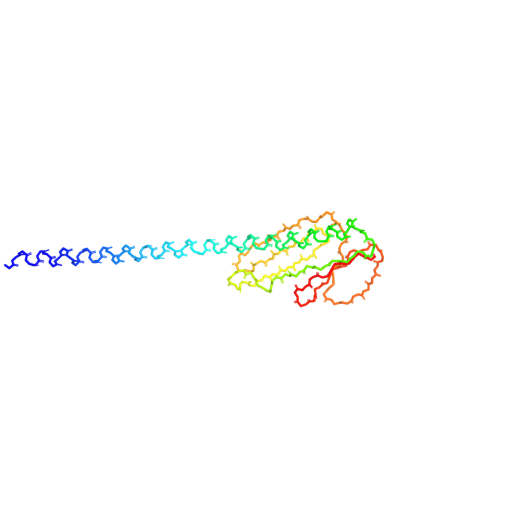6 C C . VAL A 1 120 ? 7.880 1.613 -28.247 1.00 49.06 120 VAL A C 1
ATOM 938 O O . VAL A 1 120 ? 8.235 1.361 -29.398 1.00 49.06 120 VAL A O 1
ATOM 941 N N . GLU A 1 121 ? 8.383 2.617 -27.533 1.00 51.44 121 GLU A N 1
ATOM 942 C CA . GLU A 1 121 ? 9.592 3.354 -27.915 1.00 51.44 121 GLU A CA 1
ATOM 943 C C . GLU A 1 121 ? 10.794 2.794 -27.140 1.00 51.44 121 GLU A C 1
ATOM 945 O O . GLU A 1 121 ? 10.723 2.631 -25.920 1.00 51.44 121 GLU A O 1
ATOM 950 N N . SER A 1 122 ? 11.885 2.481 -27.848 1.00 53.84 122 SER A N 1
ATOM 951 C CA . SER A 1 122 ? 13.137 2.012 -27.240 1.00 53.84 122 SER A CA 1
ATOM 952 C C . SER A 1 122 ? 13.771 3.084 -26.350 1.00 53.84 122 SER A C 1
ATOM 954 O O . SER A 1 122 ? 13.824 4.257 -26.723 1.00 53.84 122 SER A O 1
ATOM 956 N N . GLY A 1 123 ? 14.298 2.663 -25.203 1.00 57.28 123 GLY A N 1
ATOM 957 C CA . GLY A 1 123 ? 14.856 3.509 -24.151 1.00 57.28 123 GLY A CA 1
ATOM 958 C C . GLY A 1 123 ? 13.844 3.956 -23.091 1.00 57.28 123 GLY A C 1
ATOM 959 O O . GLY A 1 123 ? 14.079 4.981 -22.452 1.00 57.28 123 GLY A O 1
ATOM 960 N N . SER A 1 124 ? 12.721 3.248 -22.907 1.00 59.78 124 SER A N 1
ATOM 961 C CA . SER A 1 124 ? 11.678 3.643 -21.946 1.00 59.78 124 SER A CA 1
ATOM 962 C C . SER A 1 124 ? 11.239 2.511 -21.012 1.00 59.78 124 SER A C 1
ATOM 964 O O . SER A 1 124 ? 11.177 1.338 -21.388 1.00 59.78 124 SER A O 1
ATOM 966 N N . LEU A 1 125 ? 10.921 2.869 -19.760 1.00 64.62 125 LEU A N 1
ATOM 967 C CA . LEU A 1 125 ? 10.403 1.929 -18.767 1.00 64.62 125 LEU A CA 1
ATOM 968 C C . LEU A 1 125 ? 8.882 1.834 -18.894 1.00 64.62 125 LEU A C 1
ATOM 970 O O . LEU A 1 125 ? 8.168 2.807 -18.654 1.00 64.62 125 LEU A O 1
ATOM 974 N N . ASN A 1 126 ? 8.389 0.653 -19.254 1.00 71.12 126 ASN A N 1
ATOM 975 C CA . ASN A 1 126 ? 6.969 0.375 -19.426 1.00 71.12 126 ASN A CA 1
ATOM 976 C C . ASN A 1 126 ? 6.374 -0.205 -18.145 1.00 71.12 126 ASN A C 1
ATOM 978 O O . ASN A 1 126 ? 6.895 -1.185 -17.605 1.00 71.12 126 ASN A O 1
ATOM 982 N N . VAL A 1 127 ? 5.257 0.370 -17.694 1.00 73.12 127 VAL A N 1
ATOM 983 C CA . VAL A 1 127 ? 4.502 -0.103 -16.525 1.00 73.12 127 VAL A CA 1
ATOM 984 C C . VAL A 1 127 ? 3.064 -0.392 -16.924 1.00 73.12 127 VAL A C 1
ATOM 986 O O . VAL A 1 127 ? 2.373 0.484 -17.448 1.00 73.12 127 VAL A O 1
ATOM 989 N N . PHE A 1 128 ? 2.594 -1.607 -16.640 1.00 78.25 128 PHE A N 1
ATOM 990 C CA . PHE A 1 128 ? 1.198 -1.988 -16.853 1.00 78.25 128 PHE A CA 1
ATOM 991 C C . PHE A 1 128 ? 0.663 -2.842 -15.703 1.00 78.25 128 PHE A C 1
ATOM 993 O O . PHE A 1 128 ? 1.396 -3.594 -15.062 1.00 78.25 128 PHE A O 1
ATOM 1000 N N . ASN A 1 129 ? -0.637 -2.726 -15.437 1.00 71.19 129 ASN A N 1
ATOM 1001 C CA . ASN A 1 129 ? -1.320 -3.497 -14.404 1.00 71.19 129 ASN A CA 1
ATOM 1002 C C . ASN A 1 129 ? -2.144 -4.610 -15.048 1.00 71.19 129 ASN A C 1
ATOM 1004 O O . ASN A 1 129 ? -3.003 -4.354 -15.889 1.00 71.19 129 ASN A O 1
ATOM 1008 N N . TRP A 1 130 ? -1.925 -5.840 -14.601 1.00 75.25 130 TRP A N 1
ATOM 1009 C CA . TRP A 1 130 ? -2.778 -6.971 -14.919 1.00 75.25 130 TRP A CA 1
ATOM 1010 C C . TRP A 1 130 ? -3.272 -7.604 -13.619 1.00 75.25 130 TRP A C 1
ATOM 1012 O O . TRP A 1 130 ? -2.533 -8.282 -12.909 1.00 75.25 130 TRP A O 1
ATOM 1022 N N . ASN A 1 131 ? -4.565 -7.429 -13.326 1.00 73.25 131 ASN A N 1
ATOM 1023 C CA . ASN A 1 131 ? -5.261 -8.082 -12.208 1.00 73.25 131 ASN A CA 1
ATOM 1024 C C . ASN A 1 131 ? -4.600 -7.876 -10.822 1.00 73.25 131 ASN A C 1
ATOM 1026 O O . ASN A 1 131 ? -4.683 -8.753 -9.959 1.00 73.25 131 ASN A O 1
ATOM 1030 N N . GLY A 1 132 ? -3.968 -6.720 -10.589 1.00 60.44 132 GLY A N 1
ATOM 1031 C CA . GLY A 1 132 ? -3.278 -6.407 -9.329 1.00 60.44 13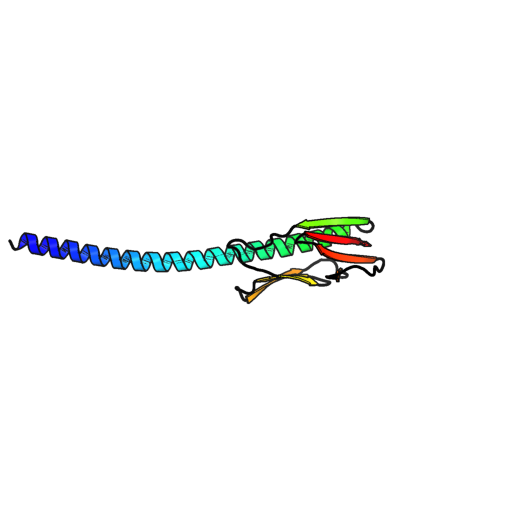2 GLY A CA 1
ATOM 1032 C C . GLY A 1 132 ? -1.796 -6.791 -9.301 1.00 60.44 132 GLY A C 1
ATOM 1033 O O . GLY A 1 132 ? -1.122 -6.540 -8.304 1.00 60.44 132 GLY A O 1
ATOM 1034 N N . THR A 1 133 ? -1.270 -7.350 -10.389 1.00 71.06 133 THR A N 1
ATOM 1035 C CA . THR A 1 133 ? 0.171 -7.484 -10.612 1.00 71.06 133 THR A CA 1
ATOM 1036 C C . THR A 1 133 ? 0.625 -6.365 -11.539 1.00 71.06 133 THR A C 1
ATOM 1038 O O . THR A 1 133 ? 0.102 -6.209 -12.642 1.00 71.06 133 THR A O 1
ATOM 1041 N N . ILE A 1 134 ? 1.586 -5.570 -11.080 1.00 76.06 134 ILE A N 1
ATOM 1042 C CA . ILE A 1 134 ? 2.222 -4.523 -11.874 1.00 76.06 134 ILE A CA 1
ATOM 1043 C C . ILE A 1 134 ? 3.454 -5.139 -12.530 1.00 76.06 134 ILE A C 1
ATOM 1045 O O . ILE A 1 134 ? 4.346 -5.641 -11.845 1.00 76.06 134 ILE A O 1
ATOM 1049 N N . TYR A 1 135 ? 3.481 -5.112 -13.855 1.00 75.69 135 TYR A N 1
ATOM 1050 C CA . TYR A 1 135 ? 4.591 -5.571 -14.677 1.00 75.69 135 TYR A CA 1
ATOM 1051 C C . TYR A 1 135 ? 5.422 -4.375 -15.110 1.00 75.69 135 TYR A C 1
ATOM 1053 O O . TYR A 1 135 ? 4.872 -3.358 -15.542 1.00 75.69 135 TYR A O 1
ATOM 1061 N N . ILE A 1 136 ? 6.737 -4.511 -14.973 1.00 77.94 136 ILE A N 1
ATOM 1062 C CA . ILE A 1 136 ? 7.698 -3.449 -15.229 1.00 77.94 136 ILE A CA 1
ATOM 1063 C C . ILE A 1 136 ? 8.779 -3.995 -16.152 1.00 77.94 136 ILE A C 1
ATOM 1065 O O . ILE A 1 136 ? 9.504 -4.923 -15.790 1.00 77.94 136 ILE A O 1
ATOM 1069 N N . GLN A 1 137 ? 8.892 -3.406 -17.338 1.00 75.12 137 GLN A N 1
ATOM 1070 C CA . GLN A 1 137 ? 9.829 -3.846 -18.365 1.00 75.12 137 GLN A CA 1
ATOM 1071 C C . GLN A 1 137 ? 10.597 -2.658 -18.939 1.00 7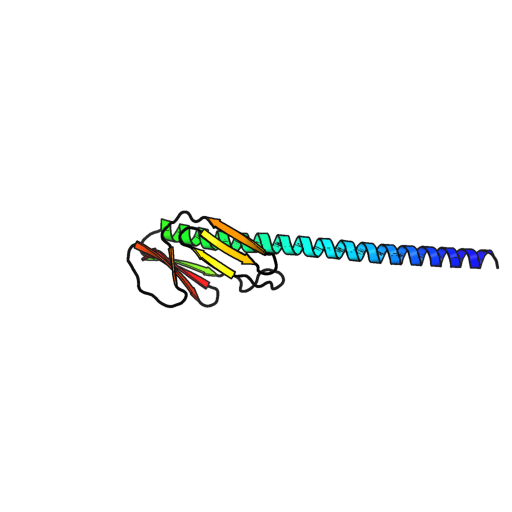5.12 137 GLN A C 1
ATOM 1073 O O . GLN A 1 137 ? 9.992 -1.659 -19.327 1.00 75.12 137 GLN A O 1
ATOM 1078 N N . TRP A 1 138 ? 11.916 -2.800 -19.046 1.00 68.75 138 TRP A N 1
ATOM 1079 C CA . TRP A 1 138 ? 12.745 -1.881 -19.821 1.00 68.75 138 TRP A CA 1
ATOM 1080 C C . TRP A 1 138 ? 12.805 -2.340 -21.281 1.00 68.75 138 TRP A C 1
ATOM 1082 O O . TRP A 1 138 ? 13.070 -3.521 -21.544 1.00 68.75 138 TRP A O 1
ATOM 1092 N N . VAL A 1 139 ? 12.526 -1.431 -22.219 1.00 61.62 139 VAL A N 1
ATOM 1093 C CA . VAL A 1 139 ? 12.571 -1.697 -23.669 1.00 61.62 139 VAL A CA 1
ATOM 1094 C C . VAL A 1 139 ? 13.388 -0.646 -24.389 1.00 61.62 139 VAL A C 1
ATOM 1096 O O . VAL A 1 139 ? 13.350 0.512 -23.929 1.00 61.62 139 VAL A O 1
#

Sequence (139 aa):
MLRGQAAVEYVSLLSVLLVVFLVFYFLLAQSHQKEASQDIWVLSARSIAMEVGETIDRVHVAGDGSNQSVTIPRRLPGGVNYSVYVYSHMVLVSVPGYGREFEWKMQTSQVNGSENGFQVESGSLNVFNWNGTIYIQWV

Radius of gyration: 26.5 Å; chains: 1; bounding box: 53×20×88 Å